Protein AF-A0A928UPK1-F1 (afdb_monomer_lite)

Radius of gyration: 12.08 Å; chains: 1; bounding box: 24×10×32 Å

Structure (mmCIF, N/CA/C/O backbone):
data_AF-A0A928UPK1-F1
#
_entry.id   AF-A0A928UPK1-F1
#
loop_
_atom_site.group_PDB
_atom_site.id
_atom_site.type_symbol
_atom_site.label_atom_id
_atom_site.label_alt_id
_atom_site.label_comp_id
_atom_site.label_asym_id
_atom_site.label_entity_id
_atom_site.label_seq_id
_atom_site.pdbx_PDB_ins_code
_atom_site.Cartn_x
_atom_site.Cartn_y
_atom_site.Cartn_z
_atom_site.occupancy
_atom_site.B_iso_or_equiv
_atom_site.auth_seq_id
_atom_site.auth_comp_id
_atom_site.auth_asym_id
_atom_site.auth_atom_id
_atom_site.pdbx_PDB_model_num
ATOM 1 N N . THR A 1 1 ? 12.001 2.202 -17.206 1.00 72.31 1 THR A N 1
ATOM 2 C CA . THR A 1 1 ? 11.117 1.244 -17.912 1.00 72.31 1 THR A CA 1
ATOM 3 C C . THR A 1 1 ? 10.556 0.301 -16.883 1.00 72.31 1 THR A C 1
ATOM 5 O O . THR A 1 1 ? 11.346 -0.353 -16.226 1.00 72.31 1 THR A O 1
ATOM 8 N N . THR A 1 2 ? 9.241 0.244 -16.692 1.00 89.81 2 THR A N 1
ATOM 9 C CA . THR A 1 2 ? 8.648 -0.668 -15.699 1.00 89.81 2 THR A CA 1
ATOM 10 C C . THR A 1 2 ? 8.532 -2.085 -16.279 1.00 89.81 2 THR A C 1
ATOM 12 O O . THR A 1 2 ? 8.292 -2.210 -17.487 1.00 89.81 2 THR A O 1
ATOM 15 N N . PRO A 1 3 ? 8.680 -3.158 -15.480 1.00 95.38 3 PRO A N 1
ATOM 16 C CA . PRO A 1 3 ? 8.451 -4.535 -15.924 1.00 95.38 3 PRO A CA 1
ATOM 17 C C . PRO A 1 3 ? 7.103 -4.754 -16.619 1.00 95.38 3 PRO A C 1
ATOM 19 O O . PRO A 1 3 ? 7.048 -5.430 -17.644 1.00 95.38 3 PRO A O 1
ATOM 22 N N . LEU A 1 4 ? 6.031 -4.123 -16.126 1.00 94.94 4 LEU A N 1
ATOM 23 C CA . LEU A 1 4 ? 4.709 -4.201 -16.760 1.00 94.94 4 LEU A CA 1
ATOM 24 C C . LEU A 1 4 ? 4.577 -3.382 -18.057 1.00 94.94 4 LEU A C 1
ATOM 26 O O . LEU A 1 4 ? 3.606 -3.569 -18.786 1.00 94.94 4 LEU A O 1
ATOM 30 N N . ARG A 1 5 ? 5.533 -2.494 -18.371 1.00 93.75 5 ARG A N 1
ATOM 31 C CA . ARG A 1 5 ? 5.606 -1.694 -19.613 1.00 93.75 5 ARG A CA 1
ATOM 32 C C . ARG A 1 5 ? 4.327 -0.922 -19.965 1.00 93.75 5 ARG A C 1
ATOM 34 O O . ARG A 1 5 ? 4.069 -0.642 -21.134 1.00 93.75 5 ARG A O 1
ATOM 41 N N . ARG A 1 6 ? 3.534 -0.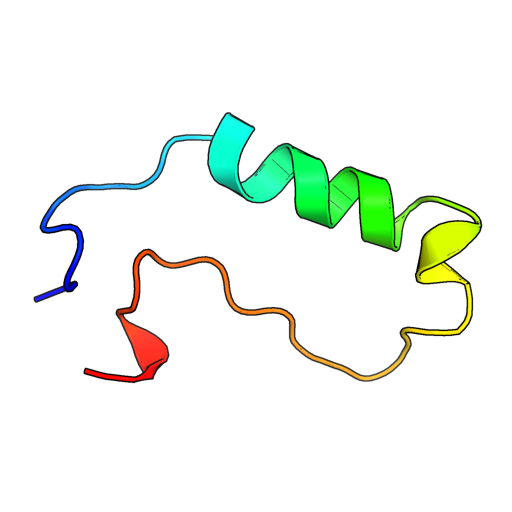553 -18.961 1.00 95.31 6 ARG A N 1
ATOM 42 C CA . ARG A 1 6 ? 2.314 0.247 -19.107 1.00 95.31 6 ARG A CA 1
ATOM 43 C C . ARG A 1 6 ? 2.043 1.061 -17.849 1.00 95.31 6 ARG A C 1
ATOM 45 O O . ARG A 1 6 ? 2.593 0.767 -16.789 1.00 95.31 6 ARG A O 1
ATOM 52 N N . ILE A 1 7 ? 1.157 2.044 -17.976 1.00 94.44 7 ILE A N 1
ATOM 53 C CA . ILE A 1 7 ? 0.593 2.768 -16.836 1.00 94.44 7 ILE A CA 1
ATOM 54 C C . ILE A 1 7 ? -0.405 1.865 -16.096 1.00 94.44 7 ILE A C 1
ATOM 56 O O . ILE A 1 7 ? -1.174 1.117 -16.717 1.00 94.44 7 ILE A O 1
ATOM 60 N N . GLY A 1 8 ? -0.353 1.919 -14.765 1.00 94.31 8 GLY A N 1
ATOM 61 C CA . GLY A 1 8 ? -1.306 1.247 -13.886 1.00 94.31 8 GLY A CA 1
ATOM 62 C C . GLY A 1 8 ? -2.699 1.873 -13.968 1.00 94.31 8 GLY A C 1
ATOM 63 O O . GLY A 1 8 ? -2.844 3.057 -14.265 1.00 94.31 8 GLY A O 1
ATOM 64 N N . GLN A 1 9 ? -3.725 1.073 -13.718 1.00 97.19 9 GLN A N 1
ATOM 65 C CA . GLN A 1 9 ? -5.111 1.517 -13.614 1.00 97.19 9 GLN A CA 1
ATOM 66 C C . GLN A 1 9 ? -5.486 1.767 -12.145 1.00 97.19 9 GLN A C 1
ATOM 68 O O . GLN A 1 9 ? -4.919 1.121 -11.261 1.00 97.19 9 GLN A O 1
ATOM 73 N N . PRO A 1 10 ? -6.449 2.664 -11.854 1.00 96.56 10 PRO A N 1
ATOM 74 C CA . PRO A 1 10 ? -6.862 2.970 -10.480 1.00 96.56 10 PRO A CA 1
ATOM 75 C C . PRO A 1 10 ? -7.247 1.737 -9.647 1.00 96.56 10 PRO A C 1
ATOM 77 O O . PRO A 1 10 ? -6.905 1.648 -8.469 1.00 96.56 10 PRO A O 1
ATOM 80 N N . ASP A 1 11 ? -7.888 0.748 -10.267 1.00 97.12 11 ASP A N 1
ATOM 81 C CA . ASP A 1 11 ? -8.328 -0.469 -9.578 1.00 97.12 11 ASP A CA 1
ATOM 82 C C . ASP A 1 11 ? -7.157 -1.331 -9.076 1.00 97.12 11 ASP A C 1
ATOM 84 O O . ASP A 1 11 ? -7.304 -2.086 -8.115 1.00 97.12 11 ASP A O 1
ATOM 88 N N . GLU A 1 12 ? -5.967 -1.186 -9.670 1.00 95.94 12 GLU A N 1
ATOM 89 C CA . GLU A 1 12 ? -4.777 -1.952 -9.287 1.00 95.94 12 GLU A CA 1
ATOM 90 C C . GLU A 1 12 ? -4.178 -1.483 -7.947 1.00 95.94 12 GLU A C 1
ATOM 92 O O . GLU A 1 12 ? -3.531 -2.274 -7.266 1.00 95.94 12 GLU A O 1
ATOM 97 N N . ILE A 1 13 ? -4.429 -0.234 -7.524 1.00 96.81 13 ILE A N 1
ATOM 98 C CA . ILE A 1 13 ? -4.070 0.268 -6.182 1.00 96.81 13 ILE A CA 1
ATOM 99 C C . ILE A 1 13 ? -5.243 0.197 -5.193 1.00 96.81 13 ILE A C 1
ATOM 101 O O . ILE A 1 13 ? -5.026 0.126 -3.980 1.00 96.81 13 ILE A O 1
ATOM 105 N N . ALA A 1 14 ? -6.487 0.171 -5.684 1.00 97.88 14 ALA A N 1
ATOM 106 C CA . ALA A 1 14 ? -7.689 0.220 -4.853 1.00 97.88 14 ALA A CA 1
ATOM 107 C C . ALA A 1 14 ? -7.725 -0.887 -3.785 1.00 97.88 14 ALA A C 1
ATOM 109 O O . ALA A 1 14 ? -8.026 -0.610 -2.626 1.00 97.88 14 ALA A O 1
ATOM 110 N N . GLY A 1 15 ? -7.348 -2.120 -4.137 1.00 96.88 15 GLY A N 1
ATOM 111 C CA . GLY A 1 15 ? -7.324 -3.238 -3.187 1.00 96.88 15 GLY A CA 1
ATOM 112 C C . GLY A 1 15 ? -6.377 -3.012 -2.005 1.00 96.88 15 GLY A C 1
ATOM 113 O O . GLY A 1 15 ? -6.714 -3.332 -0.867 1.00 96.88 15 GLY A O 1
ATOM 114 N N . ALA A 1 16 ? -5.219 -2.399 -2.246 1.00 97.50 16 ALA A N 1
ATOM 115 C CA . ALA A 1 16 ? -4.276 -2.068 -1.185 1.00 97.50 16 ALA A CA 1
ATOM 116 C C . ALA A 1 16 ? -4.759 -0.915 -0.305 1.00 97.50 16 ALA A C 1
ATOM 118 O O . ALA A 1 16 ? -4.580 -0.961 0.910 1.00 97.50 16 ALA A O 1
ATOM 119 N N . ALA A 1 17 ? -5.416 0.085 -0.897 1.00 97.62 17 ALA A N 1
ATOM 120 C CA . ALA A 1 17 ? -6.066 1.142 -0.131 1.00 97.62 17 ALA A CA 1
ATOM 121 C C . ALA A 1 17 ? -7.163 0.567 0.781 1.00 97.62 17 ALA A C 1
ATOM 123 O O . ALA A 1 17 ? -7.215 0.903 1.962 1.00 97.62 17 ALA A O 1
ATOM 124 N N . VAL A 1 18 ? -7.986 -0.354 0.266 1.00 98.00 18 VAL A N 1
ATOM 125 C CA . VAL A 1 18 ? -9.005 -1.062 1.056 1.00 98.00 18 VAL A CA 1
ATOM 126 C C . VAL A 1 18 ? -8.364 -1.893 2.165 1.00 98.00 18 VAL A C 1
ATOM 128 O O . VAL A 1 18 ? -8.816 -1.814 3.301 1.00 98.00 18 VAL A O 1
ATOM 131 N N . PHE A 1 19 ? -7.298 -2.645 1.874 1.00 97.88 19 PHE A N 1
ATOM 132 C CA . PHE A 1 19 ? -6.564 -3.403 2.890 1.00 97.88 19 PHE A CA 1
ATOM 133 C C . PHE A 1 19 ? -6.088 -2.496 4.032 1.00 97.88 19 PHE A C 1
ATOM 135 O O . PHE A 1 19 ? -6.412 -2.769 5.187 1.00 97.88 19 PHE A O 1
ATOM 142 N N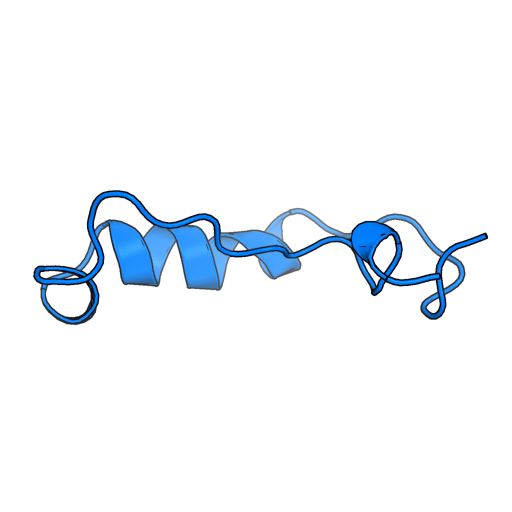 . LEU A 1 20 ? -5.399 -1.396 3.709 1.00 97.50 20 LEU A N 1
ATOM 143 C CA . LEU A 1 20 ? -4.882 -0.444 4.698 1.00 97.50 20 LEU A CA 1
ATOM 144 C C . LEU A 1 20 ? -5.994 0.252 5.497 1.00 97.50 20 LEU A C 1
ATOM 146 O O . LEU A 1 20 ? -5.783 0.590 6.657 1.00 97.50 20 LEU A O 1
ATOM 150 N N . ALA A 1 21 ? -7.167 0.459 4.897 1.00 97.62 21 ALA A N 1
ATOM 151 C CA . ALA A 1 21 ? -8.324 1.053 5.565 1.00 97.62 21 A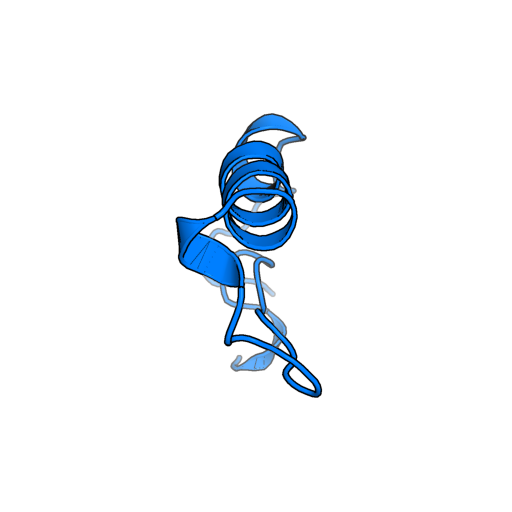LA A CA 1
ATOM 152 C C . ALA A 1 21 ? -9.168 0.040 6.363 1.00 97.62 21 ALA A C 1
ATOM 154 O O . ALA A 1 21 ? -10.075 0.438 7.091 1.00 97.62 21 ALA A O 1
ATOM 155 N N . SER A 1 22 ? -8.916 -1.260 6.202 1.00 98.44 22 SER A N 1
ATOM 156 C CA . SER A 1 22 ? -9.680 -2.333 6.841 1.00 98.44 22 SER A CA 1
ATOM 157 C C . SER A 1 22 ? -9.034 -2.825 8.138 1.00 98.44 22 SER A C 1
ATOM 159 O O . SER A 1 22 ? -7.846 -2.617 8.376 1.00 98.44 22 SER A O 1
ATOM 161 N N . GLU A 1 23 ? -9.785 -3.604 8.922 1.00 98.31 23 GLU A N 1
ATOM 162 C CA . GLU A 1 23 ? -9.267 -4.320 10.101 1.00 98.31 23 GLU A CA 1
ATOM 163 C C . GLU A 1 23 ? -8.076 -5.238 9.773 1.00 98.31 23 GLU A C 1
ATOM 165 O O . GLU A 1 23 ? -7.188 -5.430 10.601 1.00 98.31 23 GLU A O 1
ATOM 170 N N . ALA A 1 24 ? -7.999 -5.771 8.547 1.00 98.12 24 ALA A N 1
ATOM 171 C CA . ALA A 1 24 ? -6.865 -6.597 8.129 1.00 98.12 24 ALA A CA 1
ATOM 172 C C . ALA A 1 24 ? -5.544 -5.805 8.102 1.00 98.12 24 ALA A C 1
ATOM 174 O O . ALA A 1 24 ? -4.472 -6.381 8.289 1.00 98.12 24 ALA A O 1
ATOM 175 N N . GLY A 1 25 ? -5.620 -4.487 7.898 1.00 98.00 25 GLY A N 1
ATOM 176 C CA . GLY A 1 25 ? -4.485 -3.573 7.911 1.00 98.00 25 GLY A CA 1
ATOM 177 C C . GLY A 1 25 ? -4.144 -3.008 9.292 1.00 98.00 25 GLY A C 1
ATOM 178 O O . GLY A 1 25 ? -3.161 -2.280 9.394 1.00 98.00 25 GLY A O 1
ATOM 179 N N . ALA A 1 26 ? -4.884 -3.344 10.359 1.00 97.94 26 ALA A N 1
ATOM 180 C CA . ALA A 1 26 ? -4.819 -2.645 11.651 1.00 97.94 26 ALA A CA 1
ATOM 181 C C . ALA A 1 26 ? -3.417 -2.587 12.293 1.00 97.94 26 ALA A C 1
ATOM 183 O O . ALA A 1 26 ? -3.109 -1.654 13.034 1.00 97.94 26 ALA A O 1
ATOM 184 N N . TYR A 1 27 ? -2.548 -3.558 11.994 1.00 97.81 27 TYR A N 1
ATOM 185 C CA . TYR A 1 27 ? -1.167 -3.593 12.493 1.00 97.81 27 TYR A CA 1
ATOM 186 C C . TYR A 1 27 ? -0.101 -3.268 11.431 1.00 97.81 27 TYR 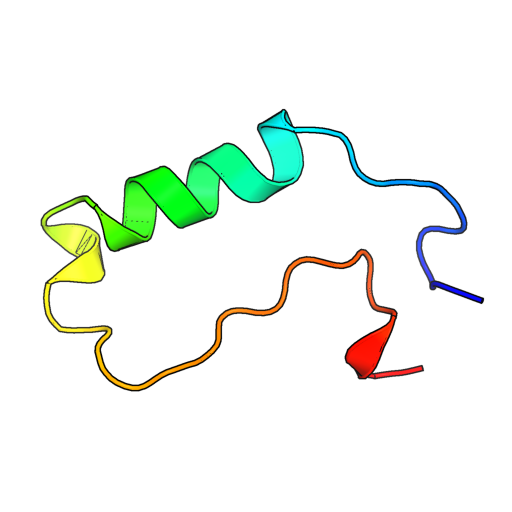A C 1
ATOM 188 O O . TYR A 1 27 ? 1.094 -3.342 11.704 1.00 97.81 27 TYR A O 1
ATOM 196 N N . THR A 1 28 ? -0.511 -2.881 10.221 1.00 97.44 28 THR A N 1
ATOM 197 C CA . THR A 1 28 ? 0.390 -2.486 9.126 1.00 97.44 28 THR A CA 1
ATOM 198 C C . THR A 1 28 ? 0.570 -0.969 9.137 1.00 97.44 28 THR A C 1
ATOM 200 O O . THR A 1 28 ? 0.023 -0.248 8.307 1.00 97.44 28 THR A O 1
ATOM 203 N N . ASN A 1 29 ? 1.322 -0.468 10.117 1.00 96.38 29 ASN A N 1
ATOM 204 C CA . ASN A 1 29 ? 1.643 0.954 10.250 1.00 96.38 29 ASN A CA 1
ATOM 205 C C . ASN A 1 29 ? 3.129 1.226 9.968 1.00 96.38 29 ASN A C 1
ATOM 207 O O . ASN A 1 29 ? 3.964 0.327 10.028 1.00 96.38 29 ASN A O 1
ATOM 211 N N . GLY A 1 30 ? 3.451 2.475 9.612 1.00 97.00 30 GLY A N 1
ATOM 212 C CA . GLY A 1 30 ? 4.834 2.918 9.394 1.00 97.00 30 GLY A CA 1
ATOM 213 C C . GLY A 1 30 ? 5.543 2.296 8.186 1.00 97.00 30 GLY A C 1
ATOM 214 O O . GLY A 1 30 ? 6.755 2.453 8.068 1.00 97.00 30 GLY A O 1
ATOM 215 N N . GLN A 1 31 ? 4.817 1.609 7.300 1.00 96.56 31 GLN A N 1
ATOM 216 C CA . GLN A 1 31 ? 5.396 0.880 6.176 1.00 96.56 31 GLN A CA 1
ATOM 217 C C . GLN A 1 31 ? 4.911 1.401 4.820 1.00 96.56 31 GLN A C 1
ATOM 219 O O . GLN A 1 31 ? 3.776 1.854 4.680 1.00 96.56 31 GLN A O 1
ATOM 224 N N . GLN A 1 32 ? 5.769 1.294 3.805 1.00 95.38 32 GLN A N 1
ATOM 225 C CA . GLN A 1 32 ? 5.415 1.543 2.410 1.00 95.38 32 GLN A CA 1
ATOM 226 C C . GLN A 1 32 ? 5.008 0.244 1.705 1.00 95.38 32 GLN A C 1
ATOM 228 O O . GLN A 1 32 ? 5.746 -0.741 1.721 1.00 95.38 32 GLN A O 1
ATOM 233 N N . LEU A 1 33 ? 3.854 0.266 1.035 1.00 95.81 33 LEU A N 1
ATOM 234 C CA . LEU A 1 33 ? 3.406 -0.796 0.136 1.00 95.81 33 LEU A CA 1
ATOM 235 C C . LEU A 1 33 ? 3.500 -0.296 -1.311 1.00 95.81 33 LEU A C 1
ATOM 237 O O . LEU A 1 33 ? 2.747 0.587 -1.717 1.00 95.81 33 LEU A O 1
ATOM 241 N N . VAL A 1 34 ? 4.458 -0.827 -2.073 1.00 96.38 34 VAL A N 1
ATOM 242 C CA . VAL A 1 34 ? 4.771 -0.360 -3.434 1.00 96.38 34 VAL A CA 1
ATOM 243 C C . VAL A 1 34 ? 3.908 -1.078 -4.470 1.00 96.38 34 VAL A C 1
ATOM 245 O O . VAL A 1 34 ? 3.914 -2.306 -4.544 1.00 96.38 34 VAL A O 1
ATOM 248 N N . ILE A 1 35 ? 3.187 -0.303 -5.287 1.00 96.75 35 ILE A N 1
ATOM 249 C CA . ILE A 1 35 ? 2.279 -0.792 -6.337 1.00 96.75 35 ILE A CA 1
ATOM 250 C C . ILE A 1 35 ? 2.488 0.054 -7.594 1.00 96.75 35 ILE A C 1
ATOM 252 O O . ILE A 1 35 ? 1.770 1.014 -7.853 1.00 96.75 35 ILE A O 1
ATOM 256 N N . ASP A 1 36 ? 3.528 -0.268 -8.356 1.00 95.56 36 ASP A N 1
ATOM 257 C CA . ASP A 1 36 ? 3.999 0.565 -9.473 1.00 95.56 36 ASP A CA 1
ATOM 258 C C . ASP A 1 36 ? 4.364 -0.246 -10.729 1.00 95.56 36 ASP A C 1
ATOM 260 O O . ASP A 1 36 ? 5.067 0.225 -11.625 1.00 95.56 36 ASP A O 1
ATOM 264 N N . GLY A 1 37 ? 3.925 -1.504 -1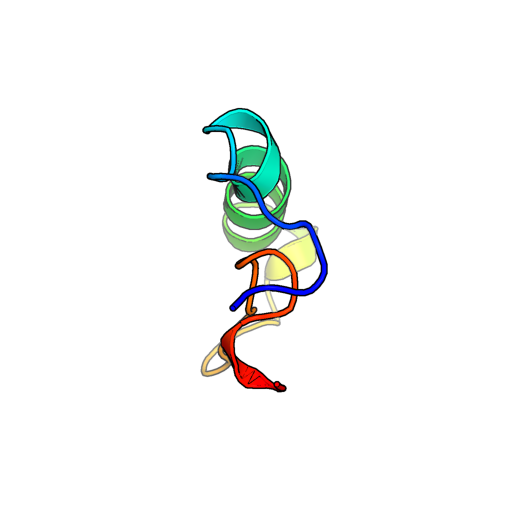0.791 1.00 95.56 37 GLY A N 1
ATOM 265 C CA . GLY A 1 37 ? 4.267 -2.402 -11.889 1.00 95.56 37 GLY A CA 1
ATOM 266 C C . GLY A 1 37 ? 5.750 -2.778 -11.962 1.00 95.56 37 GLY A C 1
ATOM 267 O O . GLY A 1 37 ? 6.218 -3.153 -13.041 1.00 95.56 37 GLY A O 1
ATOM 268 N N . GLY A 1 38 ? 6.469 -2.681 -10.837 1.00 95.50 38 GLY A N 1
ATOM 269 C CA . GLY A 1 38 ? 7.862 -3.093 -10.662 1.00 95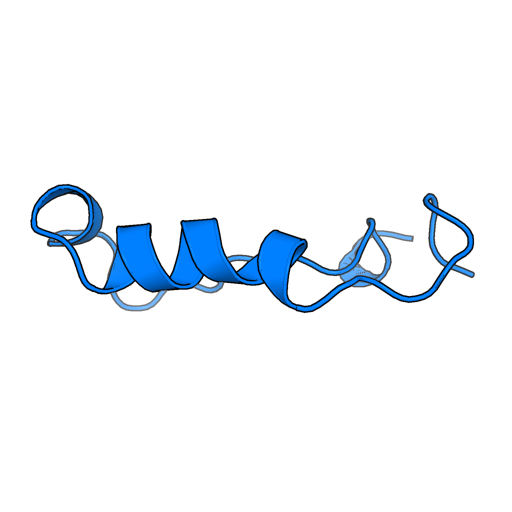.50 38 GLY A CA 1
ATOM 270 C C . GLY A 1 38 ? 8.885 -1.984 -10.921 1.00 95.50 38 GLY A C 1
ATOM 271 O O . GLY A 1 38 ? 10.066 -2.280 -11.094 1.00 95.50 38 GLY A O 1
ATOM 272 N N . GLN A 1 39 ? 8.449 -0.725 -10.986 1.00 95.62 39 GLN A N 1
ATOM 273 C CA . GLN A 1 39 ? 9.318 0.416 -11.283 1.00 95.62 39 GLN A CA 1
ATOM 274 C C . GLN A 1 39 ? 10.371 0.657 -10.201 1.00 95.62 39 GLN A C 1
ATOM 276 O O . GLN A 1 39 ? 11.511 0.960 -10.516 1.00 95.62 39 GLN A O 1
ATOM 281 N N . THR A 1 40 ? 10.009 0.526 -8.929 1.00 94.88 40 THR A N 1
ATOM 282 C CA . THR A 1 40 ? 10.902 0.861 -7.811 1.00 94.88 40 THR A CA 1
ATOM 283 C C . THR A 1 40 ? 12.122 -0.061 -7.741 1.00 94.88 40 THR A C 1
ATOM 285 O O . THR A 1 40 ? 13.154 0.321 -7.200 1.00 94.88 40 THR A O 1
ATOM 288 N N . ILE A 1 41 ? 12.017 -1.275 -8.283 1.00 93.69 41 ILE A N 1
ATOM 289 C CA . ILE A 1 41 ? 13.038 -2.324 -8.146 1.00 93.69 41 ILE A CA 1
ATOM 290 C C . ILE A 1 41 ? 13.875 -2.478 -9.433 1.00 93.69 41 ILE A C 1
ATOM 292 O O . ILE A 1 41 ? 14.865 -3.207 -9.426 1.00 93.69 41 ILE A O 1
ATOM 296 N N . THR A 1 42 ? 13.500 -1.803 -10.531 1.00 88.44 42 THR A N 1
ATOM 297 C CA . THR A 1 42 ? 14.117 -1.978 -11.863 1.00 88.44 42 THR A CA 1
ATOM 298 C C . THR A 1 42 ? 14.441 -0.652 -12.535 1.00 88.44 42 THR A C 1
ATOM 300 O O . THR A 1 42 ? 15.604 -0.487 -12.958 1.00 88.44 42 THR A O 1
#

Foldseek 3Di:
DAQVPDFDDPVQCVVVVCCCVDPVNVPVPPDDDDRGNHVVPD

Secondary structure (DSSP, 8-state):
--TT-SPPPHHHHHHHHHHHHSGGGTT--S-----STTTTT-

Sequence (42 aa):
TTPLRRIGQPDEIAGAAVFLASEAGAYTNGQQLVIDGGQTIT

pLDDT: mean 95.58, std 4.16, range [72.31, 98.44]